Protein AF-A0A158RXP2-F1 (afdb_monomer)

Radius of gyration: 18.74 Å; Cα contacts (8 Å, |Δi|>4): 6; chains: 1; bounding box: 53×31×40 Å

Structure (mmCIF, N/CA/C/O backbone):
data_AF-A0A158RXP2-F1
#
_entry.id   AF-A0A158RXP2-F1
#
loop_
_atom_site.group_PDB
_atom_site.id
_atom_site.type_symbol
_atom_site.label_atom_id
_atom_site.label_alt_id
_atom_site.label_comp_id
_atom_site.label_asym_id
_atom_site.label_entity_id
_atom_site.label_seq_id
_atom_site.pdbx_PDB_ins_code
_atom_site.Cartn_x
_atom_site.Cartn_y
_atom_site.Cartn_z
_atom_site.occupancy
_atom_site.B_iso_or_equiv
_atom_site.auth_seq_id
_atom_site.auth_comp_id
_atom_site.auth_asym_id
_atom_site.auth_atom_id
_atom_site.pdbx_PDB_model_num
ATOM 1 N N . MET A 1 1 ? -38.880 -19.962 -11.565 1.00 53.50 1 MET A N 1
ATOM 2 C CA . MET A 1 1 ? -37.973 -19.543 -10.476 1.00 53.50 1 MET A CA 1
ATOM 3 C C . MET A 1 1 ? -36.940 -18.621 -11.097 1.00 53.50 1 MET A C 1
ATOM 5 O O . MET A 1 1 ? -36.169 -19.075 -11.934 1.00 53.50 1 MET A O 1
ATOM 9 N N . ASP A 1 2 ? -37.065 -17.329 -10.810 1.00 61.09 2 ASP A N 1
ATOM 10 C CA . ASP A 1 2 ? -36.452 -16.234 -11.565 1.00 61.09 2 ASP A CA 1
ATOM 11 C C . ASP A 1 2 ? -34.952 -16.078 -11.241 1.00 61.09 2 ASP A C 1
ATOM 13 O O . ASP A 1 2 ? -34.512 -16.314 -10.114 1.00 61.09 2 ASP A O 1
ATOM 17 N N . ILE A 1 3 ? -34.147 -15.718 -12.243 1.00 62.06 3 ILE A N 1
ATOM 18 C CA . ILE A 1 3 ? -32.681 -15.607 -12.130 1.00 62.06 3 ILE A CA 1
ATOM 19 C C . ILE A 1 3 ? -32.306 -14.497 -11.138 1.00 62.06 3 ILE A C 1
ATOM 21 O O . ILE A 1 3 ? -31.337 -14.647 -10.394 1.00 62.06 3 ILE A O 1
ATOM 25 N N . LYS A 1 4 ? -33.122 -13.438 -11.049 1.00 58.47 4 LYS A N 1
ATOM 26 C CA . LYS A 1 4 ? -32.971 -12.365 -10.057 1.00 58.47 4 LYS A CA 1
ATOM 27 C C . LYS A 1 4 ? -32.979 -12.883 -8.621 1.00 58.47 4 LYS A C 1
ATOM 29 O O . LYS A 1 4 ? -32.096 -12.534 -7.848 1.00 58.47 4 LYS A O 1
ATOM 34 N N . THR A 1 5 ? -33.892 -13.794 -8.293 1.00 59.53 5 THR A N 1
ATOM 35 C CA . THR A 1 5 ? -34.037 -14.330 -6.931 1.00 59.53 5 THR A CA 1
ATOM 36 C C . THR A 1 5 ? -32.829 -15.176 -6.513 1.00 59.53 5 THR A C 1
ATOM 38 O O . THR A 1 5 ? -32.447 -15.189 -5.348 1.00 59.53 5 THR A O 1
ATOM 41 N N . LYS A 1 6 ? -32.175 -15.860 -7.465 1.00 57.00 6 LYS A N 1
ATOM 42 C CA . LYS A 1 6 ? -30.923 -16.599 -7.211 1.00 57.00 6 LYS A CA 1
ATOM 43 C C . LYS A 1 6 ? -29.711 -15.685 -7.017 1.00 57.00 6 LYS A C 1
ATOM 45 O O . LYS A 1 6 ? -28.763 -16.095 -6.352 1.00 57.00 6 LYS A O 1
ATOM 50 N N . ILE A 1 7 ? -29.718 -14.499 -7.628 1.00 59.16 7 ILE A N 1
ATOM 51 C CA . ILE A 1 7 ? -28.652 -13.502 -7.476 1.00 59.16 7 ILE A CA 1
ATOM 52 C C . ILE A 1 7 ? -28.801 -12.801 -6.125 1.00 59.16 7 ILE A C 1
ATOM 54 O O . ILE A 1 7 ? -2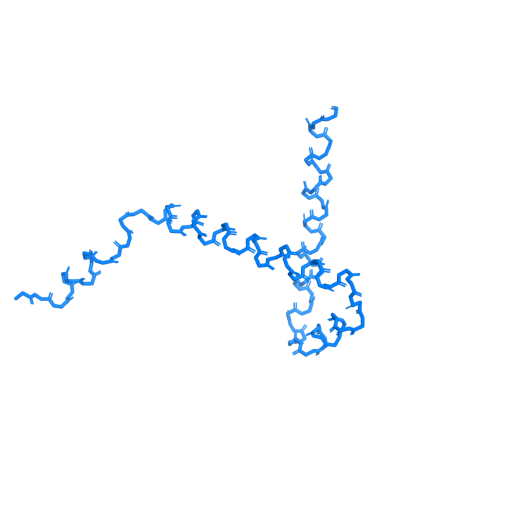7.824 -12.718 -5.391 1.00 59.16 7 ILE A O 1
ATOM 58 N N . GLU A 1 8 ? -30.017 -12.396 -5.754 1.00 54.81 8 GLU A N 1
ATOM 59 C CA . GLU A 1 8 ? -30.307 -11.783 -4.450 1.00 54.81 8 GLU A CA 1
ATOM 60 C C . GLU A 1 8 ? -29.980 -12.721 -3.283 1.00 54.81 8 GLU A C 1
ATOM 62 O O . GLU 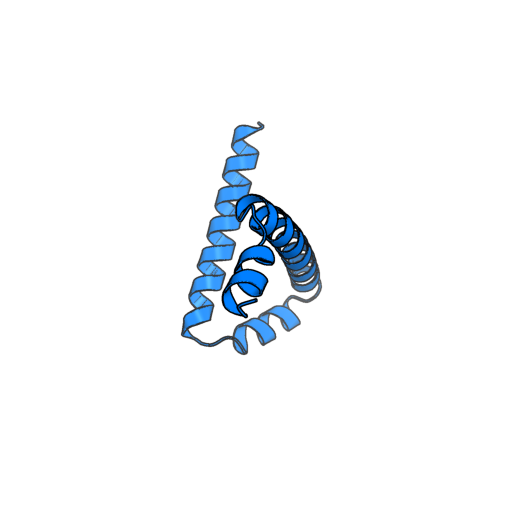A 1 8 ? -29.322 -12.303 -2.338 1.00 54.81 8 GLU A O 1
ATOM 67 N N . ALA A 1 9 ? -30.302 -14.014 -3.398 1.00 54.84 9 ALA A N 1
ATOM 68 C CA . ALA A 1 9 ? -29.944 -15.025 -2.397 1.00 54.84 9 ALA A CA 1
ATOM 69 C C . ALA A 1 9 ? -28.431 -15.344 -2.318 1.00 54.84 9 ALA A C 1
ATOM 71 O O . ALA A 1 9 ? -28.010 -16.129 -1.472 1.00 54.84 9 ALA A O 1
ATOM 72 N N . ARG A 1 10 ? -27.609 -14.793 -3.224 1.00 55.06 10 ARG A N 1
ATOM 73 C CA . ARG A 1 10 ? -26.143 -14.944 -3.245 1.00 55.06 10 ARG A CA 1
ATOM 74 C C . ARG A 1 10 ? -25.388 -13.656 -2.921 1.00 55.06 10 ARG A C 1
ATOM 76 O O . ARG A 1 10 ? -24.160 -13.709 -2.827 1.00 55.06 10 ARG A O 1
ATOM 83 N N . LEU A 1 11 ? -26.068 -12.520 -2.754 1.00 58.09 11 LEU A N 1
ATOM 84 C CA . LEU A 1 11 ? -25.435 -11.368 -2.126 1.00 58.09 11 LEU A CA 1
ATOM 85 C C . LEU A 1 11 ? -25.204 -11.727 -0.660 1.00 58.09 11 LEU A C 1
ATOM 87 O O . LEU A 1 11 ? -26.123 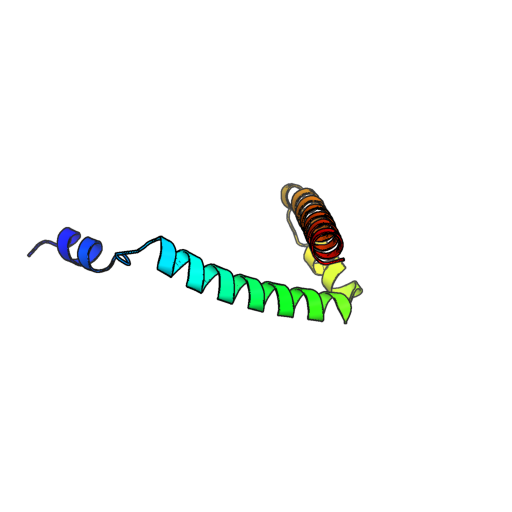-12.155 0.028 1.00 58.09 11 LEU A O 1
ATOM 91 N N . VAL A 1 12 ? -23.960 -11.591 -0.203 1.00 55.72 12 VAL A N 1
ATOM 92 C CA . VAL A 1 12 ? -23.603 -11.734 1.211 1.00 55.72 12 VAL A CA 1
ATOM 93 C C . VAL A 1 12 ? -24.565 -10.857 2.016 1.00 55.72 12 VAL A C 1
ATOM 95 O O . VAL A 1 12 ? -24.546 -9.640 1.841 1.00 55.72 12 VAL A O 1
ATOM 98 N N . GLU A 1 13 ? -25.414 -11.475 2.844 1.00 58.97 13 GLU A N 1
ATOM 99 C CA . GLU A 1 13 ? -26.481 -10.790 3.599 1.00 58.97 13 GLU A CA 1
ATOM 100 C C . GLU A 1 13 ? -25.935 -9.633 4.453 1.00 58.97 13 GLU A C 1
ATOM 102 O O . GLU A 1 13 ? -26.630 -8.646 4.679 1.00 58.97 13 GLU A O 1
ATOM 107 N N . ASP A 1 14 ? -24.650 -9.700 4.824 1.00 63.78 14 ASP A N 1
ATOM 108 C CA . ASP A 1 14 ? -23.936 -8.668 5.563 1.00 63.78 14 ASP A CA 1
ATOM 109 C C . ASP A 1 14 ? -22.752 -8.076 4.783 1.00 63.78 14 ASP A C 1
ATOM 111 O O . ASP A 1 14 ? -21.613 -8.558 4.829 1.00 63.78 14 ASP A O 1
ATOM 115 N N . TRP A 1 15 ? -22.984 -6.919 4.156 1.00 65.62 15 TRP A N 1
ATOM 116 C CA . TRP A 1 15 ? -21.932 -6.055 3.593 1.00 65.62 15 TRP A CA 1
ATOM 117 C C . TRP A 1 15 ? -20.782 -5.798 4.588 1.00 65.62 15 TRP A C 1
ATOM 119 O O . TRP A 1 15 ? -19.612 -5.692 4.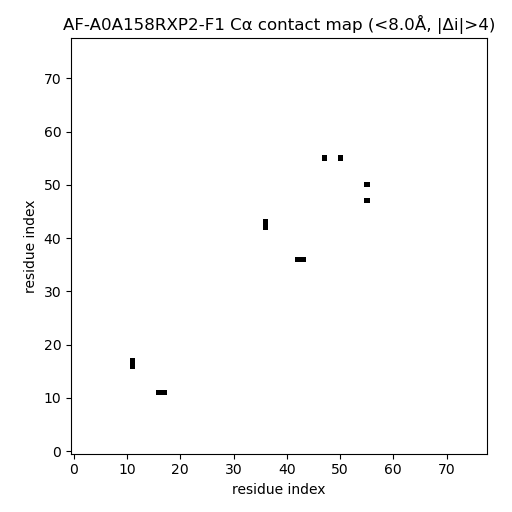213 1.00 65.62 15 TRP A O 1
ATOM 129 N N . ARG A 1 16 ? -21.105 -5.751 5.886 1.00 67.69 16 ARG A N 1
ATOM 130 C CA . ARG A 1 16 ? -20.151 -5.565 6.988 1.00 67.69 16 ARG A CA 1
ATOM 131 C C . ARG A 1 16 ? -19.166 -6.728 7.126 1.00 67.69 16 ARG A C 1
ATOM 133 O O . ARG A 1 16 ? -17.987 -6.498 7.391 1.00 67.69 16 ARG A O 1
ATOM 140 N N . GLU A 1 17 ? -19.634 -7.958 6.943 1.00 74.06 17 GLU A N 1
ATOM 141 C CA . GLU A 1 17 ? -18.809 -9.167 7.008 1.00 74.06 17 GLU A CA 1
ATOM 142 C C . GLU A 1 17 ? -17.893 -9.247 5.778 1.00 74.06 17 GLU A C 1
ATOM 144 O O . GLU A 1 17 ? -16.685 -9.456 5.916 1.00 74.06 17 GLU A O 1
ATOM 149 N N . ALA A 1 18 ? -18.435 -8.963 4.586 1.00 77.25 18 ALA A N 1
ATOM 150 C CA . ALA A 1 18 ? -17.666 -8.893 3.342 1.00 77.25 18 ALA A CA 1
ATOM 151 C C . ALA A 1 18 ? -16.542 -7.844 3.417 1.00 77.25 18 ALA A C 1
ATOM 153 O O . ALA A 1 18 ? -15.400 -8.112 3.027 1.00 77.25 18 ALA A O 1
ATOM 154 N N . TRP A 1 19 ? -16.834 -6.672 3.990 1.00 76.69 19 TRP A N 1
ATOM 155 C CA . TRP A 1 19 ? -15.834 -5.635 4.226 1.00 76.69 19 TRP A CA 1
ATOM 156 C C . TRP A 1 19 ? -14.773 -6.067 5.241 1.00 76.69 19 TRP A C 1
ATOM 158 O O . TRP A 1 19 ? -13.593 -5.771 5.046 1.00 76.69 19 TRP A O 1
ATOM 168 N N . ARG A 1 20 ? -15.149 -6.796 6.304 1.00 78.44 20 ARG A N 1
ATOM 169 C CA . ARG A 1 20 ? -14.197 -7.300 7.308 1.00 78.44 20 ARG A CA 1
ATOM 170 C C . ARG A 1 20 ? -13.187 -8.258 6.681 1.00 78.44 20 ARG A C 1
ATOM 172 O O . ARG A 1 20 ? -11.988 -8.073 6.866 1.00 78.44 20 ARG A O 1
ATOM 179 N N . TRP A 1 21 ? -13.654 -9.236 5.908 1.00 79.62 21 TRP A N 1
ATOM 180 C CA . TRP A 1 21 ? -12.779 -10.196 5.229 1.00 79.62 21 TRP A CA 1
ATOM 181 C C . TRP A 1 21 ? -11.893 -9.532 4.177 1.00 79.62 21 TRP A C 1
ATOM 183 O O . TRP A 1 21 ? -10.683 -9.762 4.161 1.00 79.62 21 TRP A O 1
ATOM 193 N N . SER A 1 22 ? -12.469 -8.637 3.372 1.00 80.50 22 SER A N 1
ATOM 194 C CA . SER A 1 22 ? -11.717 -7.878 2.369 1.00 80.50 22 SER A CA 1
ATOM 195 C C . SER A 1 22 ? -10.655 -6.992 3.020 1.00 80.50 22 SER A C 1
ATOM 197 O O . SER A 1 22 ? -9.520 -6.959 2.564 1.00 80.50 22 SER A O 1
ATOM 199 N N . SER A 1 23 ? -10.972 -6.333 4.138 1.00 78.56 23 SER A N 1
ATOM 200 C CA . SER A 1 23 ? -10.018 -5.491 4.873 1.00 78.56 23 SER A CA 1
ATOM 201 C C . SER A 1 23 ? -8.846 -6.293 5.434 1.00 78.56 23 SER A C 1
ATOM 203 O O . SER A 1 23 ? -7.716 -5.815 5.405 1.00 78.56 23 SER A O 1
ATOM 205 N N . VAL A 1 24 ? -9.084 -7.517 5.918 1.00 82.25 24 VAL A N 1
ATOM 206 C CA . VAL A 1 24 ? -8.016 -8.405 6.410 1.00 82.25 24 VAL A CA 1
ATOM 207 C C . VAL A 1 24 ? -7.101 -8.836 5.265 1.00 82.25 24 VAL A C 1
ATOM 209 O O . VAL A 1 24 ? -5.881 -8.757 5.390 1.00 82.25 24 VAL A O 1
ATOM 212 N N . GLN A 1 25 ? -7.674 -9.241 4.131 1.00 81.44 25 GLN A N 1
ATOM 213 C CA . GLN A 1 25 ? -6.899 -9.618 2.946 1.00 81.44 25 GLN A CA 1
ATOM 214 C C . GLN A 1 25 ? -6.102 -8.434 2.389 1.00 81.44 25 GLN A C 1
ATOM 216 O O . GLN A 1 25 ? -4.922 -8.580 2.076 1.00 81.44 25 GLN A O 1
ATOM 221 N N . LEU A 1 26 ? -6.713 -7.248 2.333 1.00 82.38 26 LEU A N 1
ATOM 222 C CA . LEU A 1 26 ? -6.046 -6.013 1.927 1.00 82.38 26 LEU A CA 1
ATOM 223 C C . LEU A 1 26 ? -4.931 -5.621 2.898 1.00 82.38 26 LEU A C 1
ATOM 225 O O . LEU A 1 26 ? -3.879 -5.186 2.447 1.00 82.38 26 LEU A O 1
ATOM 229 N N . ALA A 1 27 ? -5.115 -5.804 4.207 1.00 80.00 27 ALA A N 1
ATOM 230 C CA . ALA A 1 27 ? -4.075 -5.533 5.197 1.00 80.00 27 ALA A CA 1
ATOM 231 C C . ALA A 1 27 ? -2.886 -6.496 5.063 1.00 80.00 27 ALA A C 1
ATOM 233 O O . ALA A 1 27 ? -1.739 -6.061 5.146 1.00 80.00 27 ALA A O 1
ATOM 234 N N . LEU A 1 28 ? -3.144 -7.783 4.810 1.00 82.00 28 LEU A N 1
ATOM 235 C CA . LEU A 1 28 ? -2.091 -8.764 4.533 1.00 82.00 28 LEU A CA 1
ATOM 236 C C . LEU A 1 28 ? -1.338 -8.422 3.246 1.00 82.00 28 LEU A C 1
ATOM 238 O O . LEU A 1 28 ? -0.110 -8.367 3.258 1.00 82.00 28 LEU A O 1
ATOM 242 N N . LEU A 1 29 ? -2.057 -8.129 2.159 1.00 82.19 29 LEU A N 1
ATOM 243 C CA . LEU A 1 29 ? -1.458 -7.696 0.895 1.00 82.19 29 LEU A CA 1
ATOM 244 C C . LEU A 1 29 ? -0.635 -6.419 1.073 1.00 82.19 29 LEU A C 1
ATOM 246 O O . LEU A 1 29 ? 0.507 -6.363 0.629 1.00 82.19 29 LEU A O 1
ATOM 250 N N . ALA A 1 30 ? -1.172 -5.420 1.774 1.00 80.19 30 ALA A N 1
ATOM 251 C CA . ALA A 1 30 ? -0.462 -4.185 2.075 1.00 80.19 30 ALA A CA 1
ATOM 252 C C . ALA A 1 30 ? 0.798 -4.444 2.910 1.00 80.19 30 ALA A C 1
ATOM 254 O O . ALA A 1 30 ? 1.834 -3.841 2.640 1.00 80.19 30 ALA A O 1
ATOM 255 N N . GLY A 1 31 ? 0.743 -5.359 3.881 1.00 80.06 31 GLY A N 1
ATOM 256 C CA . GLY A 1 31 ? 1.899 -5.778 4.671 1.00 80.06 31 GLY A CA 1
ATOM 257 C C . GLY A 1 31 ? 2.985 -6.441 3.822 1.00 80.06 31 G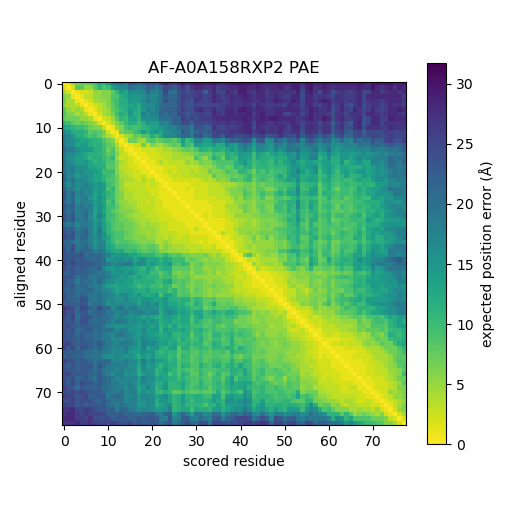LY A C 1
ATOM 258 O O . GLY A 1 31 ? 4.151 -6.072 3.935 1.00 80.06 31 GLY A O 1
ATOM 259 N N . VAL A 1 32 ? 2.608 -7.358 2.925 1.00 83.69 32 VAL A N 1
ATOM 260 C CA . VAL A 1 32 ? 3.541 -8.022 1.998 1.00 83.69 32 VAL A CA 1
ATOM 261 C C . VAL A 1 32 ? 4.171 -7.016 1.036 1.00 83.69 32 VAL A C 1
ATOM 263 O O . VAL A 1 32 ? 5.390 -7.001 0.886 1.00 83.69 32 VAL A O 1
ATOM 266 N N . ILE A 1 33 ? 3.365 -6.139 0.431 1.00 81.19 33 ILE A N 1
ATOM 267 C CA . ILE A 1 33 ? 3.848 -5.094 -0.482 1.00 81.19 33 ILE A CA 1
ATOM 268 C C . ILE A 1 33 ? 4.780 -4.130 0.254 1.00 81.19 33 ILE A C 1
ATOM 270 O O . ILE A 1 33 ? 5.828 -3.781 -0.276 1.00 81.19 33 ILE A O 1
ATOM 274 N N . SER A 1 34 ? 4.437 -3.733 1.482 1.00 77.44 34 SER A N 1
ATOM 275 C CA . SER A 1 34 ? 5.267 -2.829 2.287 1.00 77.44 34 SER A CA 1
ATOM 276 C C . SER A 1 34 ? 6.582 -3.484 2.706 1.00 77.44 34 SER A C 1
ATOM 278 O O . SER A 1 34 ? 7.628 -2.845 2.645 1.00 77.44 34 SER A O 1
ATOM 280 N N . GLY A 1 35 ? 6.553 -4.764 3.091 1.00 79.56 35 GLY A N 1
ATOM 281 C CA . GLY A 1 35 ? 7.756 -5.534 3.411 1.00 79.56 35 GLY A CA 1
ATOM 282 C C . GLY A 1 35 ? 8.667 -5.710 2.196 1.00 79.56 35 GLY A 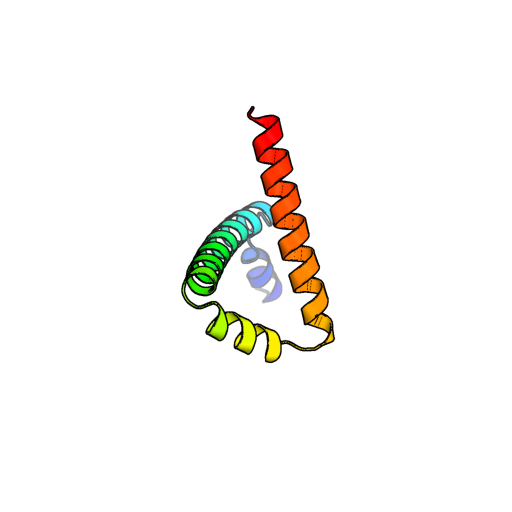C 1
ATOM 283 O O . GLY A 1 35 ? 9.875 -5.507 2.296 1.00 79.56 35 GLY A O 1
ATOM 284 N N . TRP A 1 36 ? 8.085 -6.002 1.030 1.00 79.00 36 TRP A N 1
ATOM 285 C CA . TRP A 1 36 ? 8.821 -6.078 -0.229 1.00 79.00 36 TRP A CA 1
ATOM 286 C C . TRP A 1 36 ? 9.423 -4.722 -0.621 1.00 79.00 36 TRP A C 1
ATOM 288 O O . TRP A 1 36 ? 10.622 -4.645 -0.887 1.00 79.00 36 TRP A O 1
ATOM 298 N N . ALA A 1 37 ? 8.638 -3.643 -0.558 1.00 79.62 37 ALA A N 1
ATOM 299 C CA . ALA A 1 37 ? 9.095 -2.284 -0.850 1.00 79.62 37 ALA A CA 1
ATOM 300 C C . ALA A 1 37 ? 10.222 -1.819 0.089 1.0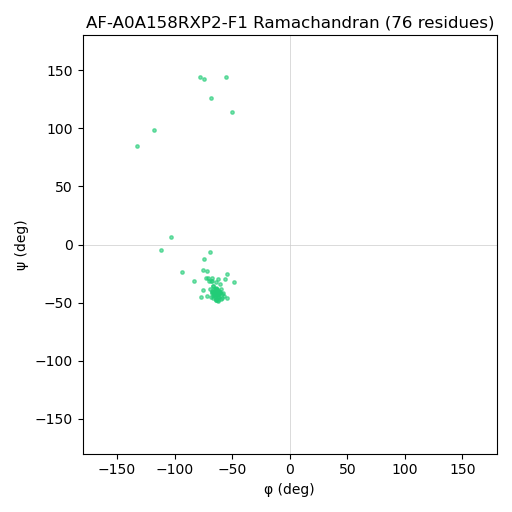0 79.62 37 ALA A C 1
ATOM 302 O O . ALA A 1 37 ? 11.120 -1.099 -0.338 1.00 79.62 37 ALA A O 1
ATOM 303 N N . ALA A 1 38 ? 10.207 -2.252 1.354 1.00 75.50 38 ALA A N 1
ATOM 304 C CA . ALA A 1 38 ? 11.292 -1.988 2.295 1.00 75.50 38 ALA A CA 1
ATOM 305 C C . ALA A 1 38 ? 12.576 -2.771 1.957 1.00 75.50 38 ALA A C 1
ATOM 307 O O . ALA A 1 38 ? 13.672 -2.283 2.224 1.00 75.50 38 ALA A O 1
ATOM 308 N N . SER A 1 39 ? 12.448 -3.971 1.377 1.00 80.00 39 SER A N 1
ATOM 309 C CA . SER A 1 39 ? 13.584 -4.827 1.008 1.00 80.00 39 SER A CA 1
ATOM 310 C C . SER A 1 39 ? 14.229 -4.477 -0.340 1.00 80.00 39 SER A C 1
ATOM 312 O O . SER A 1 39 ? 15.438 -4.638 -0.483 1.00 80.00 39 SER A O 1
ATOM 314 N N . ASP A 1 40 ? 13.454 -3.970 -1.305 1.00 79.19 40 ASP A N 1
ATOM 315 C CA . ASP A 1 40 ? 13.942 -3.511 -2.612 1.00 79.19 40 ASP A CA 1
ATOM 316 C C . ASP A 1 40 ? 13.354 -2.130 -2.968 1.00 79.19 40 ASP A C 1
ATOM 318 O O . ASP A 1 40 ? 12.349 -2.020 -3.687 1.00 79.19 40 ASP A O 1
ATOM 322 N N . PRO A 1 41 ? 13.993 -1.046 -2.491 1.00 72.31 41 PRO A N 1
ATOM 323 C CA . PRO A 1 41 ? 13.543 0.318 -2.760 1.00 72.31 41 PRO A CA 1
ATOM 324 C C . PRO A 1 41 ? 13.570 0.679 -4.254 1.00 72.31 41 PRO A C 1
ATOM 326 O O . PRO A 1 41 ? 12.770 1.497 -4.712 1.00 72.31 41 PRO A O 1
ATOM 329 N N . GLY A 1 42 ? 14.482 0.076 -5.029 1.00 77.75 42 GLY A N 1
ATOM 330 C CA . GLY A 1 42 ? 14.634 0.338 -6.462 1.00 77.75 42 GLY A CA 1
ATOM 331 C C . GLY A 1 42 ? 13.534 -0.318 -7.297 1.00 77.75 42 GLY A C 1
ATOM 332 O O . GLY A 1 42 ? 13.020 0.293 -8.237 1.00 77.75 42 GLY A O 1
ATOM 333 N N . GLY A 1 43 ? 13.129 -1.536 -6.929 1.00 77.44 43 GLY A N 1
ATOM 334 C CA . GLY A 1 43 ? 11.970 -2.218 -7.503 1.00 77.44 43 GLY A CA 1
ATOM 335 C C . GLY A 1 43 ? 10.666 -1.459 -7.254 1.00 77.44 43 GLY A C 1
ATOM 336 O O . GLY A 1 43 ? 9.874 -1.278 -8.180 1.00 77.44 43 GLY A O 1
ATOM 337 N N . PHE A 1 44 ? 10.477 -0.931 -6.041 1.00 74.25 44 PHE A N 1
ATOM 338 C CA . PHE A 1 44 ? 9.311 -0.109 -5.711 1.00 74.25 44 PHE A CA 1
ATOM 339 C C . PHE A 1 44 ? 9.237 1.168 -6.561 1.00 74.25 44 PHE A C 1
ATOM 341 O O . PHE A 1 44 ? 8.186 1.456 -7.130 1.00 74.25 44 PHE A O 1
ATOM 348 N N . ALA A 1 45 ? 10.352 1.889 -6.728 1.00 75.88 45 ALA A N 1
ATOM 349 C CA . ALA A 1 45 ? 10.401 3.094 -7.560 1.00 75.88 45 ALA A 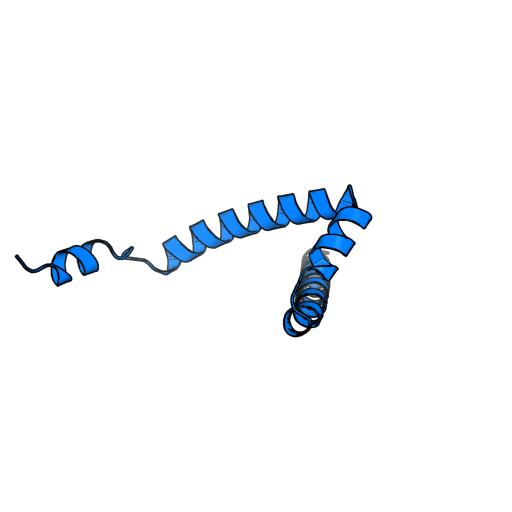CA 1
ATOM 350 C C . ALA A 1 45 ? 9.971 2.822 -9.014 1.00 75.88 45 ALA A C 1
ATOM 352 O O . ALA A 1 45 ? 9.160 3.562 -9.562 1.00 75.88 45 ALA A O 1
ATOM 353 N N . ARG A 1 46 ? 10.406 1.702 -9.608 1.00 79.00 46 ARG A N 1
ATOM 354 C CA . ARG A 1 46 ? 9.993 1.308 -10.969 1.00 79.00 46 ARG A CA 1
ATOM 355 C C . ARG A 1 46 ? 8.499 1.009 -11.081 1.00 79.00 46 ARG A C 1
ATOM 357 O O . ARG A 1 46 ? 7.888 1.322 -12.095 1.00 79.00 46 ARG A O 1
ATOM 364 N N . VAL A 1 47 ? 7.902 0.401 -10.057 1.00 77.62 47 VAL A N 1
ATOM 365 C CA . VAL A 1 47 ? 6.453 0.133 -10.027 1.00 77.62 47 VAL A CA 1
ATOM 366 C C . VAL A 1 47 ? 5.660 1.433 -9.883 1.00 77.62 47 VAL A C 1
ATOM 368 O O . VAL A 1 47 ? 4.624 1.594 -10.525 1.00 77.62 47 VAL A O 1
ATOM 371 N N . VAL A 1 48 ? 6.160 2.383 -9.090 1.00 74.38 48 VAL A N 1
ATOM 372 C CA . VAL A 1 48 ? 5.575 3.728 -8.969 1.00 74.38 48 VAL A CA 1
ATOM 373 C C . VAL A 1 48 ? 5.704 4.514 -10.280 1.00 74.38 48 VAL A C 1
ATOM 375 O O . VAL A 1 48 ? 4.776 5.232 -10.660 1.00 74.38 48 VAL A O 1
ATOM 378 N N . ASP A 1 49 ? 6.800 4.336 -11.015 1.00 78.69 49 ASP A N 1
ATOM 379 C CA . ASP A 1 49 ? 6.987 4.942 -12.336 1.00 78.69 49 ASP A CA 1
ATOM 380 C C . ASP A 1 49 ? 6.044 4.348 -13.391 1.00 78.69 49 ASP A C 1
ATOM 382 O O . ASP A 1 49 ? 5.589 5.070 -14.277 1.00 78.69 49 ASP A O 1
ATOM 386 N N . LEU A 1 50 ? 5.677 3.069 -13.271 1.00 78.56 50 LEU A N 1
ATOM 387 C CA . LEU A 1 50 ? 4.661 2.429 -14.117 1.00 78.56 50 LEU A CA 1
ATOM 388 C C . LEU A 1 50 ? 3.224 2.853 -13.773 1.00 78.56 50 LEU A C 1
ATOM 390 O O . LEU A 1 50 ? 2.301 2.564 -14.538 1.00 78.56 50 LEU A O 1
ATOM 394 N N . LEU A 1 51 ? 3.011 3.523 -12.637 1.00 77.19 51 LEU A N 1
ATOM 395 C CA . LEU A 1 51 ? 1.697 4.029 -12.263 1.00 77.19 51 LEU A CA 1
ATOM 396 C C . LEU A 1 51 ? 1.335 5.271 -13.097 1.00 77.19 51 LEU A C 1
ATOM 398 O O . LEU A 1 51 ? 2.198 6.122 -13.329 1.00 77.19 51 LEU A O 1
ATOM 402 N N . PRO A 1 52 ? 0.058 5.432 -13.494 1.00 75.62 52 PRO A N 1
ATOM 403 C CA . PRO A 1 52 ? -0.400 6.629 -14.189 1.00 75.62 52 PRO A CA 1
ATOM 404 C C . PRO A 1 52 ? -0.085 7.898 -13.390 1.00 75.62 52 PRO A C 1
ATOM 406 O O . PRO A 1 52 ? -0.229 7.909 -12.164 1.00 75.62 52 PRO A O 1
ATOM 409 N N . ASP A 1 53 ? 0.260 8.993 -14.071 1.00 77.50 53 ASP A N 1
ATOM 410 C CA . ASP A 1 53 ? 0.664 10.249 -13.417 1.00 77.50 53 ASP A CA 1
ATOM 411 C C . ASP A 1 53 ? -0.393 10.791 -12.436 1.00 77.50 53 ASP A C 1
ATOM 413 O O . ASP A 1 53 ? -0.051 11.390 -11.417 1.00 77.50 53 ASP A O 1
ATOM 417 N N . TRP A 1 54 ? -1.679 10.517 -12.685 1.00 77.94 54 TRP A N 1
ATOM 418 C CA . TRP A 1 54 ? -2.786 10.898 -11.798 1.00 77.94 54 TRP A CA 1
ATOM 419 C C . TRP A 1 54 ? -2.843 10.087 -10.490 1.00 77.94 54 TRP A C 1
ATOM 421 O O . TRP A 1 54 ? -3.403 10.554 -9.499 1.00 77.94 54 TRP A O 1
ATOM 431 N N . ALA A 1 55 ? -2.258 8.887 -10.462 1.00 76.62 55 ALA A N 1
ATOM 432 C CA . ALA A 1 55 ? -2.269 7.982 -9.313 1.00 76.62 55 ALA A CA 1
ATOM 433 C C . ALA A 1 55 ? -1.034 8.144 -8.409 1.00 76.62 55 ALA A C 1
ATOM 435 O O . ALA A 1 55 ? -1.101 7.865 -7.210 1.00 76.62 55 ALA A O 1
ATOM 436 N N . ARG A 1 56 ? 0.083 8.653 -8.945 1.00 74.00 56 ARG A N 1
ATOM 437 C CA . ARG A 1 56 ? 1.298 8.965 -8.170 1.00 74.00 56 ARG A CA 1
ATOM 438 C C . ARG A 1 56 ? 1.060 9.892 -6.962 1.00 74.00 56 ARG A C 1
ATOM 440 O O . ARG A 1 56 ? 1.537 9.553 -5.879 1.00 74.00 56 ARG A O 1
ATOM 447 N N . PRO A 1 57 ? 0.309 11.010 -7.057 1.00 78.50 57 PRO A N 1
ATOM 448 C CA . PRO A 1 57 ? 0.057 11.859 -5.888 1.00 78.50 57 PRO A CA 1
ATOM 449 C C . PRO A 1 57 ? -0.817 11.176 -4.823 1.00 78.50 57 PRO A C 1
ATOM 451 O O . PRO A 1 57 ? -0.654 11.444 -3.632 1.00 78.50 57 PRO A O 1
ATOM 454 N N . LEU A 1 58 ? -1.700 10.250 -5.216 1.00 78.69 58 LEU A N 1
ATOM 455 C CA . LEU A 1 58 ? -2.526 9.488 -4.273 1.00 78.69 58 LEU A CA 1
ATOM 456 C C . LEU A 1 58 ? -1.681 8.549 -3.405 1.00 78.69 58 LEU A C 1
ATOM 458 O O . LEU A 1 58 ? -1.969 8.410 -2.218 1.00 78.69 58 LEU A O 1
ATOM 462 N N . LEU A 1 59 ? -0.608 7.965 -3.950 1.00 76.50 59 LEU A N 1
ATOM 463 C CA . LEU A 1 59 ? 0.334 7.167 -3.159 1.00 76.50 59 LEU A CA 1
ATOM 464 C C . LEU A 1 59 ? 0.974 7.993 -2.038 1.00 76.50 59 LEU A C 1
ATOM 466 O O . LEU A 1 59 ? 0.981 7.557 -0.888 1.00 76.50 59 LEU A O 1
ATOM 470 N N . GLY A 1 60 ? 1.453 9.202 -2.347 1.00 75.25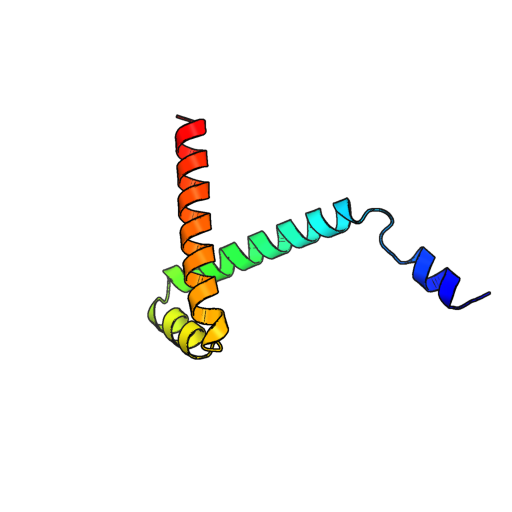 60 GLY A N 1
ATOM 471 C CA . GLY A 1 60 ? 2.024 10.105 -1.342 1.00 75.25 60 GLY A CA 1
ATOM 472 C C . GLY A 1 60 ? 1.018 10.469 -0.248 1.00 75.25 60 GLY A C 1
ATOM 473 O O . GLY A 1 60 ? 1.361 10.496 0.937 1.00 75.25 60 GLY A O 1
ATOM 474 N N . LEU A 1 61 ? -0.246 10.669 -0.628 1.00 78.25 61 LEU A N 1
ATOM 475 C CA . LEU A 1 61 ? -1.330 10.962 0.305 1.00 78.25 61 LEU A CA 1
ATOM 476 C C . LEU A 1 61 ? -1.641 9.767 1.220 1.00 78.25 61 LEU A C 1
ATOM 478 O O . LEU A 1 61 ? -1.787 9.948 2.426 1.00 78.25 61 LEU A O 1
ATOM 482 N N . ILE A 1 62 ? -1.665 8.545 0.683 1.00 79.00 62 ILE A N 1
ATOM 483 C CA . ILE A 1 62 ? -1.893 7.308 1.450 1.00 79.00 62 ILE A CA 1
ATOM 484 C C . ILE A 1 62 ? -0.730 7.024 2.410 1.00 79.00 62 ILE A C 1
ATOM 486 O O . ILE A 1 62 ? -0.957 6.697 3.578 1.00 79.00 62 ILE A O 1
ATOM 490 N N . VAL A 1 63 ? 0.517 7.177 1.960 1.00 78.75 63 VAL A N 1
ATOM 491 C CA . VAL A 1 63 ? 1.708 6.986 2.808 1.00 78.75 63 VAL A CA 1
ATOM 492 C C . VAL A 1 63 ? 1.735 8.019 3.936 1.00 78.75 63 VAL A C 1
ATOM 494 O O . VAL A 1 63 ? 1.975 7.687 5.095 1.00 78.75 63 VAL A O 1
ATOM 497 N N . THR A 1 64 ? 1.400 9.272 3.632 1.00 77.00 64 THR A N 1
ATOM 498 C CA . THR A 1 64 ? 1.354 10.335 4.642 1.00 77.00 64 THR A CA 1
ATOM 499 C C . THR A 1 64 ? 0.212 10.110 5.636 1.00 77.00 64 THR A C 1
ATOM 501 O O . THR A 1 64 ? 0.420 10.180 6.847 1.00 77.00 64 THR A O 1
ATOM 504 N N . ALA A 1 65 ? -0.987 9.772 5.152 1.00 77.31 65 ALA A N 1
ATOM 505 C CA . ALA A 1 65 ? -2.140 9.467 5.996 1.00 77.31 65 ALA A CA 1
ATOM 506 C C . ALA A 1 65 ? -1.880 8.258 6.908 1.00 77.31 65 ALA A C 1
ATOM 508 O O . ALA A 1 65 ? -2.220 8.296 8.090 1.00 77.31 65 ALA A O 1
ATOM 509 N N . SER A 1 66 ? -1.231 7.209 6.395 1.00 75.25 66 SER A N 1
ATOM 510 C CA . SER A 1 66 ? -0.860 6.036 7.194 1.00 75.25 66 SER A CA 1
ATOM 511 C C . SER A 1 66 ? 0.209 6.361 8.242 1.00 75.25 66 SER A C 1
ATOM 513 O O . SER A 1 66 ? 0.072 5.932 9.391 1.00 75.25 66 SER A O 1
ATOM 515 N N . ALA A 1 67 ? 1.209 7.187 7.922 1.00 75.75 67 ALA A N 1
ATOM 516 C CA . ALA A 1 67 ? 2.196 7.658 8.895 1.00 75.75 67 ALA A CA 1
ATOM 517 C C . ALA A 1 67 ? 1.553 8.496 10.018 1.00 75.75 67 ALA A C 1
ATOM 519 O O . ALA A 1 67 ? 1.824 8.264 11.199 1.00 75.75 67 ALA A O 1
ATOM 520 N N . ILE A 1 68 ? 0.649 9.420 9.670 1.00 79.12 68 ILE A N 1
ATOM 521 C CA . ILE A 1 68 ? -0.107 10.229 10.640 1.00 79.12 68 ILE A CA 1
ATOM 522 C C . ILE A 1 68 ? -0.982 9.332 11.520 1.00 79.12 68 ILE A C 1
ATOM 524 O O . ILE A 1 68 ? -0.943 9.452 12.742 1.00 79.12 68 ILE A O 1
ATOM 528 N N . ALA A 1 69 ? -1.729 8.399 10.928 1.00 78.56 69 ALA A N 1
ATOM 529 C CA . ALA A 1 69 ? -2.582 7.474 11.671 1.00 78.56 69 ALA A CA 1
ATOM 530 C C . ALA A 1 69 ? -1.773 6.601 12.642 1.00 78.56 69 ALA A C 1
ATOM 532 O O . ALA A 1 69 ? -2.186 6.402 13.785 1.00 78.56 69 ALA A O 1
ATOM 533 N N . THR A 1 70 ? -0.600 6.125 12.215 1.00 77.50 70 THR A N 1
ATOM 534 C CA . THR A 1 70 ? 0.315 5.342 13.057 1.00 77.50 70 THR A CA 1
ATOM 535 C C . THR A 1 70 ? 0.829 6.180 14.224 1.00 77.50 70 THR A C 1
ATOM 537 O O . THR A 1 70 ? 0.814 5.723 15.367 1.00 77.50 70 THR A O 1
ATOM 540 N N . ARG A 1 71 ? 1.206 7.437 13.964 1.00 72.81 71 ARG A N 1
ATOM 541 C CA . ARG A 1 71 ? 1.675 8.375 14.990 1.00 72.81 71 ARG A CA 1
ATOM 542 C C . ARG A 1 71 ? 0.583 8.741 15.996 1.00 72.81 71 ARG A C 1
ATOM 544 O O . ARG A 1 71 ? 0.848 8.733 17.193 1.00 72.81 71 ARG A O 1
ATOM 551 N N . LEU A 1 72 ? -0.645 8.985 15.539 1.00 79.00 72 LEU A N 1
ATOM 552 C CA . LEU A 1 72 ? -1.799 9.238 16.412 1.00 79.00 72 LEU A CA 1
ATOM 553 C C . LEU A 1 72 ? -2.126 8.021 17.289 1.00 79.00 72 LEU A C 1
ATOM 555 O O . LEU A 1 72 ? -2.438 8.173 18.468 1.00 79.00 72 LEU A O 1
ATOM 559 N N . LYS A 1 73 ? -2.014 6.802 16.745 1.00 73.56 73 LYS A N 1
ATOM 560 C CA . LYS A 1 73 ? -2.181 5.564 17.521 1.00 73.56 73 LYS A CA 1
ATOM 561 C C . LYS A 1 73 ? -1.088 5.386 18.572 1.00 73.56 73 LYS A C 1
ATOM 563 O O . LYS A 1 73 ? -1.399 5.004 19.695 1.00 73.56 73 LYS A O 1
ATOM 568 N N . ALA A 1 74 ? 0.164 5.674 18.216 1.00 66.62 74 ALA A N 1
ATOM 569 C CA . ALA A 1 74 ? 1.295 5.594 19.135 1.00 66.62 74 ALA A CA 1
ATOM 570 C C . ALA A 1 74 ? 1.157 6.591 20.297 1.00 66.62 74 ALA A C 1
ATOM 572 O O . ALA A 1 74 ? 1.435 6.235 21.433 1.00 66.62 74 ALA A O 1
ATOM 573 N N . GLN A 1 75 ? 0.655 7.802 20.031 1.00 64.81 75 GLN A N 1
ATOM 574 C CA . GLN A 1 75 ? 0.399 8.811 21.066 1.00 64.81 75 GLN A CA 1
ATOM 575 C C . GLN A 1 75 ? -0.789 8.476 21.976 1.00 64.81 75 GLN A C 1
ATOM 577 O O . GLN A 1 75 ? -0.802 8.891 23.125 1.00 64.81 75 GLN A O 1
ATOM 582 N N . LYS A 1 76 ? -1.791 7.737 21.487 1.00 59.50 76 LYS A N 1
ATOM 583 C CA . LYS A 1 76 ? -2.965 7.347 22.285 1.00 59.50 76 LYS A CA 1
ATOM 584 C C . LYS A 1 76 ? -2.677 6.215 23.286 1.00 59.50 76 LYS A C 1
ATOM 586 O O . LYS A 1 76 ? -3.425 6.058 24.244 1.00 59.50 76 LYS A O 1
ATOM 591 N N . ASN A 1 77 ? -1.632 5.426 23.044 1.00 54.00 77 ASN A N 1
ATOM 592 C CA . ASN A 1 77 ? -1.228 4.295 23.886 1.00 54.00 77 ASN A CA 1
ATOM 593 C C . ASN A 1 77 ? -0.001 4.598 24.774 1.00 54.00 77 ASN A C 1
ATOM 595 O O . ASN A 1 77 ? 0.526 3.667 25.384 1.00 54.00 77 ASN A O 1
ATOM 599 N N . GLY A 1 78 ? 0.475 5.848 24.799 1.00 46.53 78 GLY A N 1
ATOM 600 C CA . GLY A 1 78 ? 1.613 6.307 25.603 1.00 46.53 78 GLY A CA 1
ATOM 601 C C . GLY A 1 78 ? 1.196 7.188 26.769 1.00 46.53 78 GLY A C 1
ATOM 602 O O . GLY A 1 78 ? 0.098 7.783 26.690 1.00 46.53 78 GLY A O 1
#

Foldseek 3Di:
DDPVVVVVVPPPPDPPVVCVVVVVVVVVVVVVVVVVCVVCVPVVVVVLVVDDPVCNVVVVVVVVVVVVVVVVVVVVVD

Sequence (78 aa):
MDIKTKIEARLVEDWREAWRWSSVQLALLAGVISGWAASDPGGFARVVDLLPDWARPLLGLIVTASAIATRLKAQKNG

pLDDT: mean 72.86, std 9.11, range [46.53, 83.69]

Secondary structure (DSSP, 8-state):
--HHHHHHTTS-S-HHHHHHHHHHHHHHHHHHHHHHHHH-HHHHHHHHHTS-TTTHHHHHHHHHHHHHHHHHHHHHT-

Mean predicted aligned error: 12.55 Å

Solvent-accessible surface area (backbone atoms only — not comparable to full-atom values): 4552 Å² total; per-residue (Å²): 136,62,71,64,61,60,51,61,74,63,51,69,92,48,65,68,56,56,49,52,55,50,51,51,53,50,50,52,51,50,49,54,52,50,54,49,36,72,74,36,60,68,62,41,51,54,54,54,67,70,42,56,80,84,52,50,62,52,52,57,50,51,54,49,51,50,52,50,51,52,51,55,53,55,60,73,76,101